Protein AF-T0XUW7-F1 (afdb_monomer_lite)

pLDDT: mean 82.88, std 18.2, range [29.08, 96.25]

Secondary structure (DSSP, 8-state):
-HHHHHTTSS------HHHHHHHHHHTTPPP-HHHHHHTSSS-S-----S--EEEEEE-----S--EEE-TTS-EEEE--S--EETTEETT-EEEEEE-SSTT-EEEEEEEE--TTSEEEEEETTEEEEEEEGGGEEEEE---SEEEEEEPTTS-----PPPTT---------

Radius of gyration: 23.01 Å; chains: 1; bounding box: 57×34×65 Å

Sequence (173 aa):
MFRSLTQTGLPVEQASGGRTKWNRTRFGLPKSHCLDAACVGKVDRIEGGNRPVLSIKATGRGSYQRTRLDSFGFPRGILTRKKAHFGFATGDLVRAVVTTGKKIGTYVGRVAVRASGSFNLQAGSGLVQGISHKVCRLLQRADGYGYSLATSNRKESAFLPGIDAGVSIARRG

Foldseek 3Di:
DQVVVVVVVDDDDDFDLVQLVVQCVVQVADDDPVSSVVSGDDDDDDPDNFDWDKDKAQQDDDDPDQFDADPVRHTDDGHDPDQDEPNAGFQFWKWFQDCDDDPHDIFTATWDDDNVQFIWGQGPVGIDGGGGVVRIDTDGHRPRMDIDTDGSPDDPDDPPDDPDPDPPDPDDD

Structure (mmCIF, N/CA/C/O backbone):
data_AF-T0XUW7-F1
#
_entry.id   AF-T0XUW7-F1
#
loop_
_atom_site.group_PDB
_atom_site.id
_atom_site.type_symbol
_atom_site.label_atom_id
_atom_site.label_alt_id
_atom_site.label_comp_id
_atom_site.label_asym_id
_atom_site.label_entity_id
_atom_site.label_seq_id
_atom_site.pdbx_PDB_ins_code
_atom_site.Cartn_x
_atom_site.Cartn_y
_atom_site.Cartn_z
_atom_site.occupancy
_atom_site.B_iso_or_equiv
_atom_site.auth_seq_id
_atom_site.auth_comp_id
_atom_site.auth_asym_id
_atom_site.auth_atom_id
_atom_site.pdbx_PDB_model_num
ATOM 1 N N . MET A 1 1 ? 29.626 -9.167 -12.443 1.00 79.00 1 MET A N 1
ATOM 2 C CA . MET A 1 1 ? 28.175 -9.201 -12.733 1.00 79.00 1 MET A CA 1
ATOM 3 C C . MET A 1 1 ? 27.874 -9.830 -14.092 1.00 79.00 1 MET A C 1
ATOM 5 O O . MET A 1 1 ? 27.382 -10.943 -14.084 1.00 79.00 1 MET A O 1
ATOM 9 N N . PHE A 1 2 ? 28.219 -9.217 -15.238 1.00 85.62 2 PHE A N 1
ATOM 10 C CA . PHE A 1 2 ? 27.920 -9.796 -16.568 1.00 85.62 2 PHE A CA 1
ATOM 11 C C . PHE A 1 2 ? 28.463 -11.225 -16.757 1.00 85.62 2 PHE A C 1
ATOM 13 O O . PHE A 1 2 ? 27.695 -12.128 -17.063 1.00 85.62 2 PHE A O 1
ATOM 20 N N . ARG A 1 3 ? 29.750 -11.456 -16.450 1.00 89.19 3 ARG A N 1
ATOM 21 C CA . ARG A 1 3 ? 30.376 -12.795 -16.521 1.00 89.19 3 ARG A CA 1
ATOM 22 C C . ARG A 1 3 ? 29.672 -13.858 -15.662 1.00 89.19 3 ARG A C 1
ATOM 24 O O . ARG A 1 3 ? 29.655 -15.025 -16.024 1.00 89.19 3 ARG A O 1
ATOM 31 N N . SER A 1 4 ? 29.098 -13.458 -14.530 1.00 92.38 4 SER A N 1
ATOM 32 C CA . SER A 1 4 ? 28.365 -14.360 -13.632 1.00 92.38 4 SER A CA 1
ATOM 33 C C . SER A 1 4 ? 26.970 -14.680 -14.172 1.00 92.38 4 SER A C 1
ATOM 35 O O . SER A 1 4 ? 26.484 -15.788 -14.000 1.00 92.38 4 SER A O 1
ATOM 37 N N . LEU A 1 5 ? 26.331 -13.732 -14.866 1.00 91.56 5 LEU A N 1
ATOM 38 C CA . LEU A 1 5 ? 25.035 -13.956 -15.511 1.00 91.56 5 LEU A CA 1
ATOM 39 C C . LEU A 1 5 ? 25.168 -14.871 -16.731 1.00 91.56 5 LEU A C 1
ATOM 41 O O . LEU A 1 5 ? 24.336 -15.751 -16.918 1.00 91.56 5 LEU A O 1
ATOM 45 N N . THR A 1 6 ? 26.240 -14.740 -17.515 1.00 91.38 6 THR A N 1
ATOM 46 C CA . THR A 1 6 ? 26.484 -15.615 -18.676 1.00 91.38 6 THR A CA 1
ATOM 47 C C . THR A 1 6 ? 26.711 -17.080 -18.291 1.00 91.38 6 THR A C 1
ATOM 49 O O . THR A 1 6 ? 26.432 -17.967 -19.087 1.00 91.38 6 THR A O 1
ATOM 52 N N . GLN A 1 7 ? 27.159 -17.358 -17.060 1.00 94.50 7 GLN A N 1
ATOM 53 C CA . GLN A 1 7 ? 27.317 -18.728 -16.550 1.00 94.50 7 GLN A CA 1
ATOM 54 C C . GLN A 1 7 ? 25.983 -19.453 -16.322 1.00 94.50 7 GLN A C 1
ATOM 56 O O . GLN A 1 7 ? 25.976 -20.670 -16.183 1.00 94.50 7 GLN A O 1
ATOM 61 N N . THR A 1 8 ? 24.852 -18.738 -16.315 1.00 93.12 8 THR A N 1
ATOM 62 C CA . THR A 1 8 ? 23.519 -19.356 -16.198 1.00 93.12 8 THR A CA 1
ATOM 63 C C . THR A 1 8 ? 23.072 -20.081 -17.472 1.00 93.12 8 THR A C 1
ATOM 65 O O . THR A 1 8 ? 22.048 -20.755 -17.453 1.00 93.12 8 THR A O 1
ATOM 68 N N . GLY A 1 9 ? 23.803 -19.930 -18.586 1.00 93.25 9 GLY A N 1
ATOM 69 C CA . GLY A 1 9 ? 23.432 -20.485 -19.892 1.00 93.25 9 GLY A CA 1
ATOM 70 C C . GLY A 1 9 ? 22.281 -19.748 -20.588 1.00 93.25 9 GLY A C 1
ATOM 71 O O . GLY A 1 9 ? 21.920 -20.104 -21.707 1.00 93.25 9 GLY A O 1
ATOM 72 N N . LEU A 1 10 ? 21.714 -18.712 -19.961 1.00 93.69 10 LEU A N 1
ATOM 73 C CA . LEU A 1 10 ? 20.666 -17.881 -20.550 1.00 93.69 10 LEU A CA 1
ATOM 74 C C . LEU A 1 10 ? 21.270 -16.781 -21.442 1.00 93.69 10 LEU A C 1
ATOM 76 O O . LEU A 1 10 ? 22.340 -16.257 -21.121 1.00 93.69 10 LEU A O 1
ATOM 80 N N . PRO A 1 11 ? 20.590 -16.374 -22.532 1.00 90.94 11 PRO A N 1
ATOM 81 C CA . PRO A 1 11 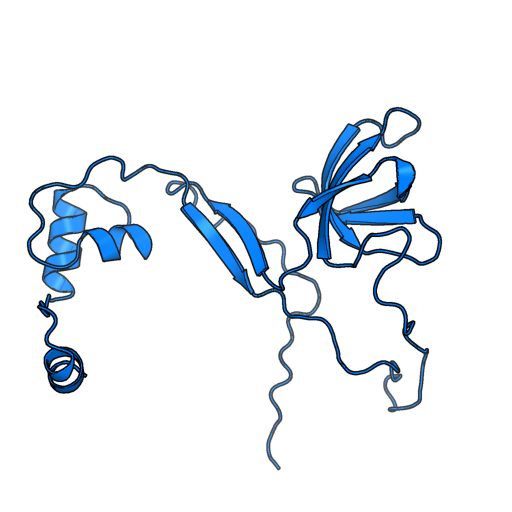? 20.991 -15.210 -23.314 1.00 90.94 11 PRO A CA 1
ATOM 82 C C . PRO A 1 11 ? 21.004 -13.942 -22.449 1.00 90.94 11 PRO A C 1
ATOM 84 O O . PRO A 1 11 ? 20.000 -13.592 -21.830 1.00 90.94 11 PRO A O 1
ATOM 87 N N . VAL A 1 12 ? 22.137 -13.236 -22.418 1.00 91.06 12 VAL A N 1
ATOM 88 C CA . VAL A 1 12 ? 22.300 -11.983 -21.665 1.00 91.06 12 VAL A CA 1
ATOM 89 C C . VAL A 1 12 ? 22.653 -10.854 -22.628 1.00 91.06 12 VAL A C 1
ATOM 91 O O . VAL A 1 12 ? 23.696 -10.892 -23.278 1.00 91.06 12 VAL A O 1
ATOM 94 N N . GLU A 1 13 ? 21.817 -9.818 -22.681 1.00 88.38 13 GLU A N 1
ATOM 95 C CA . GLU A 1 13 ? 22.088 -8.582 -23.423 1.00 88.38 13 GLU A CA 1
ATOM 96 C C . GLU A 1 13 ? 22.609 -7.485 -22.481 1.00 88.38 13 GLU A C 1
ATOM 98 O O . GLU A 1 13 ? 22.184 -7.367 -21.330 1.00 88.38 13 GLU A O 1
ATOM 103 N N . GLN A 1 14 ? 23.532 -6.659 -22.978 1.00 89.75 14 GLN A N 1
ATOM 104 C CA . GLN A 1 14 ? 23.957 -5.427 -22.315 1.00 89.75 14 GLN A CA 1
ATOM 105 C C . GLN A 1 14 ? 23.427 -4.221 -23.084 1.00 89.75 14 GLN A C 1
ATOM 107 O O . GLN A 1 14 ? 23.514 -4.167 -24.309 1.00 89.75 14 GLN A O 1
ATOM 112 N N . ALA A 1 15 ? 22.949 -3.214 -22.360 1.00 89.00 15 ALA A N 1
ATOM 113 C CA . ALA A 1 15 ? 22.491 -1.964 -22.942 1.00 89.00 15 ALA A CA 1
ATOM 114 C C . ALA A 1 15 ? 23.005 -0.774 -22.132 1.00 89.00 15 ALA A C 1
ATOM 116 O O . ALA A 1 15 ? 23.140 -0.842 -20.910 1.00 89.00 15 ALA A O 1
ATOM 117 N N . SER A 1 16 ? 23.285 0.336 -22.815 1.00 92.44 16 SER A N 1
ATOM 118 C CA . SER A 1 16 ? 23.711 1.567 -22.155 1.00 92.44 16 SER A CA 1
ATOM 119 C C . SER A 1 16 ? 22.509 2.372 -21.660 1.00 92.44 16 SER A C 1
ATOM 121 O O . SER A 1 16 ? 21.470 2.436 -22.319 1.00 92.44 16 SER A O 1
ATOM 123 N N . GLY A 1 17 ? 22.677 3.092 -20.547 1.00 91.69 17 GLY A N 1
ATOM 124 C CA . GLY A 1 17 ? 21.654 4.033 -20.074 1.00 91.69 17 GLY A CA 1
ATOM 125 C C . GLY A 1 17 ? 21.342 5.141 -21.093 1.00 91.69 17 GLY A C 1
ATOM 126 O O . GLY A 1 17 ? 20.216 5.637 -21.150 1.00 91.69 17 GLY A O 1
ATOM 127 N N . GLY A 1 18 ? 22.309 5.489 -21.954 1.00 94.00 18 GLY A N 1
ATOM 128 C CA . GLY A 1 18 ? 22.105 6.399 -23.082 1.00 94.00 18 GLY A CA 1
ATOM 129 C C . GLY A 1 18 ? 21.109 5.853 -24.109 1.00 94.00 18 GLY A C 1
ATOM 130 O O . GLY A 1 18 ? 20.212 6.586 -24.527 1.00 94.00 18 GLY A O 1
ATOM 131 N N . ARG A 1 19 ? 21.198 4.558 -24.452 1.00 93.69 19 ARG A N 1
ATOM 132 C CA . ARG A 1 19 ? 20.230 3.888 -25.336 1.00 93.69 19 ARG A CA 1
ATOM 133 C C . ARG A 1 19 ? 18.835 3.870 -24.714 1.00 93.69 19 ARG A C 1
ATOM 135 O O . ARG A 1 19 ? 17.880 4.220 -25.399 1.00 93.69 19 ARG A O 1
ATOM 142 N N . THR A 1 20 ? 18.724 3.568 -23.419 1.00 94.69 20 THR A N 1
ATOM 143 C CA . THR A 1 20 ? 17.445 3.604 -22.689 1.00 94.69 20 THR A CA 1
ATOM 144 C C . THR A 1 20 ? 16.806 4.989 -22.728 1.00 94.69 20 THR A C 1
ATOM 146 O O . THR A 1 20 ? 15.626 5.125 -23.050 1.00 94.69 20 THR A O 1
ATOM 149 N N . LYS A 1 21 ? 17.590 6.042 -22.463 1.00 94.44 21 LYS A N 1
ATOM 150 C CA . LYS A 1 21 ? 17.115 7.429 -22.554 1.00 94.44 21 LYS A CA 1
ATOM 151 C C . LYS A 1 21 ? 16.673 7.779 -23.978 1.00 94.44 21 LYS A C 1
ATOM 153 O O . LYS A 1 21 ? 15.634 8.413 -24.128 1.00 94.44 21 LYS A O 1
ATOM 158 N N . TRP A 1 22 ? 17.433 7.375 -24.997 1.00 94.69 22 TRP A N 1
ATOM 159 C CA . TRP A 1 22 ? 17.093 7.623 -26.401 1.00 94.69 22 TRP A CA 1
ATOM 160 C C . TRP A 1 22 ? 15.787 6.927 -26.810 1.00 94.69 22 TRP A C 1
ATOM 162 O O . TRP A 1 22 ? 14.899 7.600 -27.328 1.00 94.69 22 TRP A O 1
ATOM 172 N N . ASN A 1 23 ? 15.626 5.635 -26.494 1.00 94.62 23 ASN A N 1
ATOM 173 C CA . ASN A 1 23 ? 14.391 4.876 -26.735 1.00 94.62 23 ASN A CA 1
ATOM 174 C C . ASN A 1 23 ? 13.193 5.563 -26.059 1.00 94.62 23 ASN A C 1
ATOM 176 O O . ASN A 1 23 ? 12.192 5.857 -26.708 1.00 94.62 23 ASN A O 1
ATOM 180 N N . ARG A 1 24 ? 13.327 5.914 -24.773 1.00 94.12 24 ARG A N 1
ATOM 181 C CA . ARG A 1 24 ? 12.267 6.586 -24.012 1.00 94.12 24 ARG A CA 1
ATOM 182 C C . ARG A 1 24 ? 11.844 7.916 -24.642 1.00 94.12 24 ARG A C 1
ATOM 184 O O . ARG A 1 24 ? 10.650 8.183 -24.752 1.00 94.12 24 ARG A O 1
ATOM 191 N N . THR A 1 25 ? 12.808 8.743 -25.054 1.00 93.00 25 THR A N 1
ATOM 192 C CA . THR A 1 25 ? 12.530 10.027 -25.716 1.00 93.00 25 THR A CA 1
ATOM 193 C C . THR A 1 25 ? 11.879 9.820 -27.083 1.00 93.00 25 THR A C 1
ATOM 195 O O . THR A 1 25 ? 10.885 10.478 -27.372 1.00 93.00 25 THR A O 1
ATOM 198 N N . ARG A 1 26 ? 12.385 8.882 -27.899 1.00 93.94 26 ARG A N 1
ATOM 199 C CA . ARG A 1 26 ? 11.819 8.552 -29.219 1.00 93.94 26 ARG A CA 1
ATOM 200 C C . ARG A 1 26 ? 10.364 8.087 -29.120 1.00 93.94 26 ARG A C 1
ATOM 202 O O . ARG A 1 26 ? 9.569 8.418 -29.990 1.00 93.94 26 ARG A O 1
ATOM 209 N N . PHE A 1 27 ? 10.016 7.353 -28.064 1.00 91.75 27 PHE A N 1
ATOM 210 C CA . PHE A 1 27 ? 8.655 6.868 -27.818 1.00 91.75 27 PHE A CA 1
ATOM 211 C C . PHE A 1 27 ? 7.771 7.842 -27.019 1.00 91.75 27 PHE A C 1
ATOM 213 O O . PHE A 1 27 ? 6.635 7.501 -26.706 1.00 91.75 27 PHE A O 1
ATOM 220 N N . GLY A 1 28 ? 8.261 9.038 -26.669 1.00 89.81 28 GLY A N 1
ATOM 221 C CA . GLY A 1 28 ? 7.475 10.044 -25.942 1.00 89.81 28 GLY A CA 1
ATOM 222 C C . GLY A 1 28 ? 7.070 9.628 -24.522 1.00 89.81 28 GLY A C 1
ATOM 223 O O . GLY A 1 28 ? 6.057 10.093 -24.004 1.00 89.81 28 GLY A O 1
ATOM 224 N N . LEU A 1 29 ? 7.835 8.738 -23.883 1.00 89.31 29 LEU A N 1
ATOM 225 C CA . LEU A 1 29 ? 7.482 8.162 -22.584 1.00 89.31 29 LEU A CA 1
ATOM 226 C C . LEU A 1 29 ? 8.047 8.987 -21.404 1.00 89.31 29 LEU A C 1
ATOM 228 O O . LEU A 1 29 ? 9.214 9.411 -21.424 1.00 89.31 29 LEU A O 1
ATOM 232 N N . PRO A 1 30 ? 7.268 9.188 -20.321 1.00 88.75 30 PRO A N 1
ATOM 233 C CA . PRO A 1 30 ? 7.769 9.830 -19.110 1.00 88.75 30 PRO A CA 1
ATOM 234 C C . PRO A 1 30 ? 8.788 8.937 -18.391 1.00 88.75 30 PRO A C 1
ATOM 236 O O . PRO A 1 30 ? 8.750 7.708 -18.480 1.00 88.75 30 PRO A O 1
ATOM 239 N N . LYS A 1 31 ? 9.715 9.554 -17.649 1.00 87.94 31 LYS A N 1
ATOM 240 C CA . LYS A 1 31 ? 10.708 8.813 -16.861 1.00 87.94 31 LYS A CA 1
ATOM 241 C C . LYS A 1 31 ? 10.028 8.112 -15.683 1.00 87.94 31 LYS A C 1
ATOM 243 O O . LYS A 1 31 ? 9.437 8.768 -14.831 1.00 87.94 31 LYS A O 1
ATOM 248 N N . SER A 1 32 ? 10.156 6.792 -15.617 1.00 87.19 32 SER A N 1
ATOM 249 C CA . SER A 1 32 ? 9.740 5.968 -14.477 1.00 87.19 32 SER A CA 1
ATOM 250 C C . SER A 1 32 ? 10.489 4.638 -14.515 1.00 87.19 32 SER A C 1
ATOM 252 O O . SER A 1 32 ? 10.855 4.186 -15.595 1.00 87.19 32 SER A O 1
ATOM 254 N N . HIS A 1 33 ? 10.677 3.972 -13.371 1.00 86.56 33 HIS A N 1
ATOM 255 C CA . HIS A 1 33 ? 11.405 2.695 -13.326 1.00 86.56 33 HIS A CA 1
ATOM 256 C C . HIS A 1 33 ? 10.815 1.623 -14.258 1.00 86.56 33 HIS A C 1
ATOM 258 O O . HIS A 1 33 ? 11.564 0.925 -14.934 1.00 86.56 33 HIS A O 1
ATOM 264 N N . CYS A 1 34 ? 9.484 1.517 -14.334 1.00 88.94 34 CYS A N 1
ATOM 265 C CA . CYS A 1 34 ? 8.816 0.531 -15.186 1.00 88.94 34 CYS A CA 1
ATOM 266 C C . CYS A 1 34 ? 9.014 0.828 -16.681 1.00 88.94 34 CYS A C 1
ATOM 268 O O . CYS A 1 34 ? 9.324 -0.077 -17.453 1.00 88.94 34 CYS A O 1
ATOM 270 N N . LEU A 1 35 ? 8.848 2.089 -17.099 1.00 90.31 35 LEU A N 1
ATOM 271 C CA . LEU A 1 35 ? 8.999 2.469 -18.507 1.00 90.31 35 LEU A CA 1
ATOM 272 C C . LEU A 1 35 ? 10.469 2.494 -18.937 1.00 90.31 35 LEU A C 1
ATOM 274 O O . LEU A 1 35 ? 10.773 2.130 -20.070 1.00 90.31 35 LEU A O 1
ATOM 278 N N . ASP A 1 36 ? 11.382 2.862 -18.035 1.00 90.50 36 ASP A N 1
ATOM 279 C 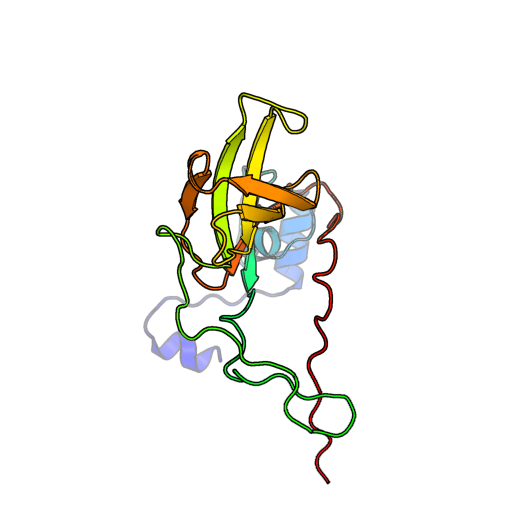CA . ASP A 1 36 ? 12.823 2.794 -18.280 1.00 90.50 36 ASP A CA 1
ATOM 280 C C . ASP A 1 36 ? 13.253 1.336 -18.517 1.00 90.50 36 ASP A C 1
ATOM 282 O O . ASP A 1 36 ? 13.997 1.081 -19.460 1.00 90.50 36 ASP A O 1
ATOM 286 N N . ALA A 1 37 ? 12.735 0.375 -17.737 1.00 90.88 37 ALA A N 1
ATOM 287 C CA . ALA A 1 37 ? 13.005 -1.053 -17.931 1.00 90.88 37 ALA A CA 1
ATOM 288 C C . ALA A 1 37 ? 12.522 -1.568 -19.299 1.00 90.88 37 ALA A C 1
ATOM 290 O O . ALA A 1 37 ? 13.248 -2.299 -19.967 1.00 90.88 37 ALA A O 1
ATOM 291 N N . ALA A 1 38 ? 11.344 -1.132 -19.756 1.00 91.62 38 ALA A N 1
ATOM 292 C CA . ALA A 1 38 ? 10.829 -1.474 -21.085 1.00 91.62 38 ALA A CA 1
ATOM 293 C C . ALA A 1 38 ? 11.645 -0.851 -22.237 1.00 91.62 38 ALA A C 1
ATOM 295 O O . ALA A 1 38 ? 11.575 -1.321 -23.367 1.00 91.62 38 ALA A O 1
ATOM 296 N N . CYS A 1 39 ? 12.422 0.203 -21.964 1.00 93.56 39 CYS A N 1
ATOM 297 C CA . CYS A 1 39 ? 13.263 0.890 -22.945 1.00 93.56 39 CYS A CA 1
ATOM 298 C C . CYS A 1 39 ? 14.703 0.343 -23.012 1.00 93.56 39 CYS A C 1
ATOM 300 O O . CYS A 1 39 ? 15.534 0.925 -23.714 1.00 93.56 39 CYS A O 1
ATOM 302 N N . VAL A 1 40 ? 15.047 -0.711 -22.265 1.00 94.12 40 VAL A N 1
ATOM 303 C CA . VAL A 1 40 ? 16.399 -1.298 -22.245 1.00 94.12 40 VAL A CA 1
ATOM 304 C C . VAL A 1 40 ? 16.645 -2.124 -23.513 1.00 94.12 40 VAL A C 1
ATOM 306 O O . VAL A 1 40 ? 15.812 -2.936 -23.892 1.00 94.12 40 VAL A O 1
ATOM 309 N N . GLY A 1 41 ? 17.809 -1.941 -24.147 1.00 92.38 41 GLY A N 1
ATOM 310 C CA . GLY A 1 41 ? 18.240 -2.745 -25.300 1.00 92.38 41 GLY A CA 1
ATOM 311 C C . GLY A 1 41 ? 17.752 -2.235 -26.657 1.00 92.38 41 GLY A C 1
ATOM 312 O O . GLY A 1 41 ? 17.472 -1.040 -26.840 1.00 92.38 41 GLY A O 1
ATOM 313 N N . LYS A 1 42 ? 17.714 -3.142 -27.638 1.00 92.44 42 LYS A N 1
ATOM 314 C CA . LYS A 1 42 ? 17.130 -2.885 -28.963 1.00 92.44 42 LYS A CA 1
ATOM 315 C C . LYS A 1 42 ? 15.609 -3.013 -28.883 1.00 92.44 42 LYS A C 1
ATOM 317 O O . LYS A 1 42 ? 15.083 -4.110 -28.756 1.00 92.44 42 LYS A O 1
ATOM 322 N N . VAL A 1 43 ? 14.918 -1.877 -28.947 1.00 92.50 43 VAL A N 1
ATOM 323 C CA . VAL A 1 43 ? 13.457 -1.803 -28.839 1.00 92.50 43 VAL A CA 1
ATOM 324 C C . VAL A 1 43 ? 12.915 -1.025 -30.029 1.00 92.50 43 VAL A C 1
ATOM 326 O O . VAL A 1 43 ? 13.293 0.131 -30.232 1.00 92.50 43 VAL A O 1
ATOM 329 N N . ASP A 1 44 ? 12.025 -1.648 -30.798 1.00 93.00 44 ASP A N 1
ATOM 330 C CA . ASP A 1 44 ? 11.450 -1.039 -32.003 1.00 93.00 44 ASP A CA 1
ATOM 331 C C . ASP A 1 44 ? 10.218 -0.187 -31.696 1.00 93.00 44 ASP A C 1
ATOM 333 O O . ASP A 1 44 ? 10.047 0.894 -32.266 1.00 93.00 44 A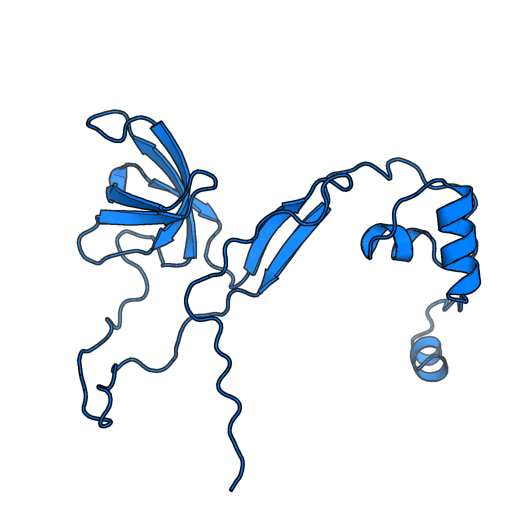SP A O 1
ATOM 337 N N . ARG A 1 45 ? 9.368 -0.653 -30.772 1.00 91.06 45 ARG A N 1
ATOM 338 C CA . ARG A 1 45 ? 8.108 -0.001 -30.402 1.00 91.06 45 ARG A CA 1
ATOM 339 C C . ARG A 1 45 ? 7.684 -0.379 -28.984 1.00 91.06 45 ARG A C 1
ATOM 341 O O . ARG A 1 45 ? 7.855 -1.520 -28.568 1.00 91.06 45 ARG A O 1
ATOM 348 N N . ILE A 1 46 ? 7.078 0.570 -28.270 1.00 89.25 46 ILE A N 1
ATOM 349 C CA . ILE A 1 46 ? 6.406 0.342 -26.983 1.00 89.25 46 ILE A CA 1
ATOM 350 C C . ILE A 1 46 ? 4.975 0.865 -27.091 1.00 89.25 46 ILE A C 1
ATOM 352 O O . ILE A 1 46 ? 4.755 2.001 -27.506 1.00 89.25 46 ILE A O 1
ATOM 356 N N . GLU A 1 47 ? 4.004 0.048 -26.693 1.00 87.31 47 GLU A N 1
ATOM 357 C CA . GLU A 1 47 ? 2.586 0.409 -26.659 1.00 87.31 47 GLU A CA 1
ATOM 358 C C . GLU A 1 47 ? 2.034 0.358 -25.234 1.00 87.31 47 GLU A C 1
ATOM 360 O O . GLU A 1 47 ? 2.548 -0.351 -24.371 1.00 87.31 47 GLU A O 1
ATOM 365 N N . GLY A 1 48 ? 0.962 1.110 -24.970 1.00 81.44 48 GLY A N 1
ATOM 366 C CA . GLY A 1 48 ? 0.281 1.054 -23.674 1.00 81.44 48 GLY A CA 1
ATOM 367 C C . GLY A 1 48 ? 1.087 1.633 -22.506 1.00 81.44 48 GLY A C 1
ATOM 368 O O . GLY A 1 48 ? 0.871 1.228 -21.368 1.00 81.44 48 GLY A O 1
ATOM 369 N N . GLY A 1 49 ? 1.985 2.591 -22.759 1.00 78.44 49 GLY A N 1
ATOM 370 C CA . GLY A 1 49 ? 2.806 3.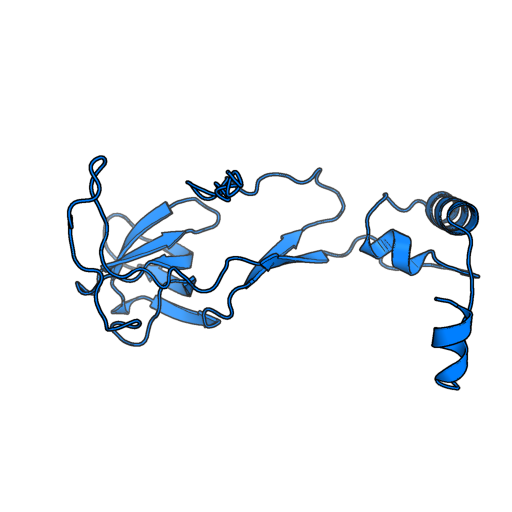225 -21.717 1.00 78.44 49 GLY A CA 1
ATOM 371 C C . GLY A 1 49 ? 2.020 4.034 -20.674 1.00 78.44 49 GLY A C 1
ATOM 372 O O . GLY A 1 49 ? 2.548 4.333 -19.607 1.00 78.44 49 GLY A O 1
ATOM 373 N N . ASN A 1 50 ? 0.753 4.360 -20.947 1.00 80.62 50 ASN A N 1
ATOM 374 C CA . ASN A 1 50 ? -0.146 5.040 -20.014 1.00 80.62 50 ASN A CA 1
ATOM 375 C C . ASN A 1 50 ? -1.073 4.034 -19.314 1.00 80.62 50 ASN A C 1
ATOM 377 O O . ASN A 1 50 ? -2.277 3.993 -19.567 1.00 80.62 50 ASN A O 1
ATOM 381 N N . ARG A 1 51 ? -0.494 3.176 -18.471 1.00 83.06 51 ARG A N 1
ATOM 382 C CA . ARG A 1 51 ? -1.233 2.202 -17.657 1.00 83.06 51 ARG A CA 1
ATOM 383 C C . ARG A 1 51 ? -1.018 2.478 -16.171 1.00 83.06 51 ARG A C 1
ATOM 385 O O . ARG A 1 51 ? 0.059 2.939 -15.789 1.00 83.06 51 ARG A O 1
ATOM 392 N N . PRO A 1 52 ? -2.019 2.200 -15.318 1.00 84.75 52 PRO A N 1
ATOM 393 C CA . PRO A 1 52 ? -1.828 2.283 -13.881 1.00 84.75 52 PRO A CA 1
ATOM 394 C C . PRO A 1 52 ? -0.754 1.278 -13.453 1.00 84.75 52 PRO A C 1
ATOM 396 O O . PRO A 1 52 ? -0.806 0.102 -13.812 1.00 84.75 52 PRO A O 1
ATOM 399 N N . VAL A 1 53 ? 0.221 1.752 -12.686 1.00 87.25 53 VAL A N 1
ATOM 400 C CA . VAL A 1 53 ? 1.313 0.939 -12.151 1.00 87.25 53 VAL A CA 1
ATOM 401 C C . VAL A 1 53 ? 0.971 0.544 -10.722 1.00 87.25 53 VAL A C 1
ATOM 403 O O . VAL A 1 53 ? 0.583 1.388 -9.911 1.00 87.25 53 VAL A O 1
ATOM 406 N N . LEU A 1 54 ? 1.133 -0.738 -10.399 1.00 89.75 54 LEU A N 1
ATOM 407 C CA . LEU A 1 54 ? 1.010 -1.220 -9.029 1.00 89.75 54 LEU A CA 1
ATOM 408 C C . LEU A 1 54 ? 2.250 -0.807 -8.227 1.00 89.75 54 LEU A C 1
ATOM 410 O O . LEU A 1 54 ? 3.343 -1.328 -8.435 1.00 89.75 54 LEU A O 1
ATOM 414 N N . SER A 1 55 ? 2.070 0.129 -7.302 1.00 87.50 55 SER A N 1
ATOM 415 C CA . SER A 1 55 ? 3.071 0.495 -6.308 1.00 87.50 55 SER A CA 1
ATOM 416 C C . SER A 1 55 ? 2.963 -0.448 -5.115 1.00 87.50 55 SER A C 1
ATOM 418 O O . SER A 1 55 ? 1.893 -0.597 -4.517 1.00 87.50 55 SER A O 1
ATOM 420 N N . ILE A 1 56 ? 4.083 -1.090 -4.784 1.00 90.25 56 ILE A N 1
ATOM 421 C CA . ILE A 1 56 ? 4.204 -2.000 -3.648 1.00 90.25 56 ILE A CA 1
ATOM 422 C C . ILE A 1 56 ? 5.193 -1.389 -2.660 1.00 90.25 56 ILE A C 1
ATOM 424 O O . ILE A 1 56 ? 6.340 -1.111 -3.006 1.00 90.25 56 ILE A O 1
ATOM 428 N N . LYS A 1 57 ? 4.759 -1.191 -1.416 1.00 87.31 57 LYS A N 1
ATOM 429 C CA . LYS A 1 57 ? 5.584 -0.627 -0.342 1.00 87.31 57 LYS A CA 1
ATOM 430 C C . LYS A 1 57 ? 5.693 -1.613 0.806 1.00 87.31 57 LYS A C 1
ATOM 432 O O . LYS A 1 57 ? 4.674 -2.052 1.319 1.00 87.31 57 LYS A O 1
ATOM 437 N N . ALA A 1 58 ? 6.898 -1.921 1.274 1.00 90.31 58 ALA A N 1
ATOM 438 C CA . ALA A 1 58 ? 7.053 -2.693 2.505 1.00 90.31 58 ALA A CA 1
ATOM 439 C C . ALA A 1 58 ? 6.525 -1.887 3.710 1.00 90.31 58 ALA A C 1
ATOM 441 O O . ALA A 1 58 ? 6.922 -0.740 3.918 1.00 90.31 58 ALA A O 1
ATOM 442 N N . THR A 1 59 ? 5.628 -2.476 4.502 1.00 83.88 59 THR A N 1
ATOM 443 C CA . THR A 1 59 ? 5.011 -1.847 5.689 1.00 83.88 59 THR A CA 1
ATOM 444 C C . THR A 1 59 ? 5.463 -2.473 7.010 1.00 83.88 59 THR A C 1
ATOM 446 O O . THR A 1 59 ? 5.020 -2.052 8.075 1.00 83.88 59 THR A O 1
ATOM 449 N N . GLY A 1 60 ? 6.343 -3.477 6.959 1.00 82.12 60 GLY A N 1
ATOM 450 C CA . GLY A 1 60 ? 6.834 -4.198 8.134 1.00 82.12 60 GLY A CA 1
ATOM 451 C C . GLY A 1 60 ? 5.847 -5.242 8.675 1.00 82.12 60 GLY A C 1
ATOM 452 O O . GLY A 1 60 ? 4.717 -5.365 8.206 1.00 82.12 60 GLY A O 1
ATOM 453 N N . ARG A 1 61 ? 6.295 -6.030 9.666 1.00 76.12 61 ARG A N 1
ATOM 454 C CA . ARG A 1 61 ? 5.546 -7.163 10.265 1.00 76.12 61 ARG A CA 1
ATOM 455 C C . ARG A 1 61 ? 5.152 -6.940 11.739 1.00 76.12 61 ARG A C 1
ATOM 457 O O . ARG A 1 61 ? 4.800 -7.887 12.446 1.00 76.12 61 ARG A O 1
ATOM 464 N N . GLY A 1 62 ? 5.184 -5.682 12.184 1.00 78.06 62 GLY A N 1
ATOM 465 C CA . GLY A 1 62 ? 4.969 -5.277 13.577 1.00 78.06 62 GLY A CA 1
ATOM 466 C C . GLY A 1 62 ? 6.234 -5.370 14.439 1.00 78.06 62 GLY A C 1
ATOM 467 O O . GLY A 1 62 ? 7.260 -5.883 14.001 1.00 78.06 62 GLY A O 1
ATOM 468 N N . SER A 1 63 ? 6.159 -4.853 15.668 1.00 78.44 63 SER A N 1
ATOM 469 C CA . SER A 1 63 ? 7.270 -4.895 16.628 1.00 78.44 63 SER A CA 1
ATOM 470 C C . SER A 1 63 ? 7.315 -6.226 17.385 1.00 78.44 63 SER A C 1
ATOM 472 O O . SER A 1 63 ? 6.274 -6.774 17.761 1.00 78.44 63 SER A O 1
ATOM 474 N N . TYR A 1 64 ? 8.526 -6.731 17.636 1.00 80.88 64 TYR A N 1
ATOM 475 C CA . TYR A 1 64 ? 8.756 -7.863 18.540 1.00 80.88 64 TYR A CA 1
ATOM 476 C C . TYR A 1 64 ? 8.637 -7.461 20.017 1.00 80.88 64 TYR A C 1
ATOM 478 O O . TYR A 1 64 ? 8.285 -8.297 20.853 1.00 80.88 64 TYR A O 1
ATOM 486 N N . GLN A 1 65 ? 8.885 -6.189 20.340 1.00 84.69 65 GLN A N 1
ATOM 487 C CA . GLN A 1 65 ? 8.793 -5.671 21.699 1.00 84.69 65 GLN A CA 1
ATOM 488 C C . GLN A 1 65 ? 7.326 -5.599 22.138 1.00 84.69 65 GLN A C 1
ATOM 490 O O . GLN A 1 65 ? 6.516 -4.881 21.552 1.00 84.69 65 GLN A O 1
ATOM 495 N N . ARG A 1 66 ? 6.982 -6.359 23.183 1.00 82.88 66 ARG A N 1
ATOM 496 C CA . ARG A 1 66 ? 5.612 -6.457 23.718 1.00 82.88 66 ARG A CA 1
ATOM 497 C C . ARG A 1 66 ? 5.343 -5.549 24.909 1.00 82.88 66 ARG A C 1
ATOM 499 O O . ARG A 1 66 ? 4.185 -5.317 25.232 1.00 82.88 66 ARG A O 1
ATOM 506 N N . THR A 1 67 ? 6.386 -5.025 25.532 1.00 87.50 67 THR A N 1
ATOM 507 C CA . THR A 1 67 ? 6.276 -4.116 26.669 1.00 87.50 67 THR A CA 1
ATOM 508 C C . THR A 1 67 ? 6.726 -2.749 26.208 1.00 87.50 67 THR A C 1
ATOM 510 O O . THR A 1 67 ? 7.867 -2.586 25.773 1.00 87.50 67 THR A O 1
ATOM 513 N N . ARG A 1 68 ? 5.821 -1.774 26.256 1.00 86.81 68 ARG A N 1
ATOM 514 C CA . ARG A 1 68 ? 6.216 -0.383 26.032 1.00 86.81 68 ARG A CA 1
ATOM 515 C C . ARG A 1 68 ? 7.003 0.084 27.242 1.00 86.81 68 ARG A C 1
ATOM 517 O O . ARG A 1 68 ? 6.692 -0.336 28.351 1.00 86.81 68 ARG A O 1
ATOM 524 N N . LEU A 1 69 ? 8.004 0.920 27.023 1.00 90.69 69 LEU A N 1
ATOM 525 C CA . LEU A 1 69 ? 8.746 1.570 28.096 1.00 90.69 69 LEU A CA 1
ATOM 526 C C . LEU A 1 69 ? 8.313 3.037 28.170 1.00 90.69 69 LEU A C 1
ATOM 528 O O . LEU A 1 69 ? 7.842 3.592 27.172 1.00 90.69 69 LEU A O 1
ATOM 532 N N . ASP A 1 70 ? 8.417 3.648 29.341 1.00 89.62 70 ASP A N 1
ATOM 533 C CA . ASP A 1 70 ? 8.375 5.099 29.466 1.00 89.62 70 ASP A CA 1
ATOM 534 C C . ASP A 1 70 ? 9.700 5.731 28.996 1.00 89.62 70 ASP A C 1
ATOM 536 O O . ASP A 1 70 ? 10.614 5.045 28.532 1.00 89.62 70 ASP A O 1
ATOM 540 N N . SER A 1 71 ? 9.804 7.056 29.098 1.00 90.94 71 SER A N 1
ATOM 541 C CA . SER A 1 71 ? 11.017 7.798 28.737 1.00 90.94 71 SER A CA 1
ATOM 542 C C . SER A 1 71 ? 12.245 7.443 29.585 1.00 90.94 71 SER A C 1
ATOM 544 O O . SER A 1 71 ? 13.355 7.779 29.188 1.00 90.94 71 SER A O 1
ATOM 546 N N . PHE A 1 72 ? 12.059 6.779 30.728 1.00 93.44 72 PHE A N 1
ATOM 547 C CA . PHE A 1 72 ? 13.109 6.380 31.667 1.00 93.44 72 PHE A CA 1
ATOM 548 C C . PHE A 1 72 ? 13.456 4.885 31.567 1.00 93.44 72 PHE A C 1
ATOM 550 O O . PHE A 1 72 ? 14.336 4.408 32.278 1.00 93.44 72 PHE A O 1
ATOM 557 N N . GLY A 1 73 ? 12.801 4.140 30.670 1.00 89.25 73 GLY A N 1
ATOM 558 C CA . GLY A 1 73 ? 13.045 2.714 30.465 1.00 89.25 73 GLY A CA 1
ATOM 559 C C . GLY A 1 73 ? 12.205 1.788 31.349 1.00 89.25 73 GLY A C 1
ATOM 560 O O . GLY A 1 73 ? 12.396 0.574 31.288 1.00 89.25 73 GLY A O 1
ATOM 561 N N . PHE A 1 74 ? 11.251 2.307 32.128 1.00 91.56 74 PHE A N 1
ATOM 562 C CA . PHE A 1 74 ? 10.369 1.480 32.952 1.00 91.56 74 PHE A CA 1
ATOM 563 C C . PHE A 1 74 ? 9.167 0.951 32.152 1.00 91.56 74 PHE A C 1
ATOM 565 O O . PHE A 1 74 ? 8.605 1.671 31.324 1.00 91.56 74 PHE A O 1
ATOM 572 N N . PRO A 1 75 ? 8.716 -0.297 32.384 1.00 89.06 75 PRO A N 1
ATOM 573 C CA . PRO A 1 75 ? 7.536 -0.864 31.731 1.00 89.06 75 PRO A CA 1
ATOM 574 C C . PRO A 1 75 ? 6.261 -0.014 31.885 1.00 89.06 75 PRO A C 1
ATOM 576 O O . PRO A 1 75 ? 5.727 0.145 32.978 1.00 89.06 75 PRO A O 1
ATOM 579 N N . ARG A 1 76 ? 5.704 0.456 30.763 1.00 86.31 76 ARG A N 1
ATOM 580 C CA . ARG A 1 76 ? 4.474 1.261 30.671 1.00 86.31 76 ARG A CA 1
ATOM 581 C C . ARG A 1 76 ? 3.436 0.634 29.734 1.00 86.31 76 ARG A C 1
ATOM 583 O O . ARG A 1 76 ? 2.992 1.228 28.749 1.00 86.31 76 ARG A O 1
ATOM 590 N N . GLY A 1 77 ? 3.025 -0.586 30.069 1.00 82.75 77 GLY A N 1
ATOM 591 C CA . GLY A 1 77 ? 1.915 -1.288 29.424 1.00 82.75 77 GLY A CA 1
ATOM 592 C C . GLY A 1 77 ? 2.337 -2.492 28.585 1.00 82.75 77 GLY A C 1
ATOM 593 O O . GLY A 1 77 ? 3.406 -2.525 27.969 1.00 82.75 77 GLY A O 1
ATOM 594 N N . ILE A 1 78 ? 1.452 -3.488 28.562 1.00 80.12 78 ILE A N 1
ATOM 595 C CA . ILE A 1 78 ? 1.670 -4.782 27.916 1.00 80.12 78 ILE A CA 1
ATOM 596 C C . ILE A 1 78 ? 0.793 -4.866 26.667 1.00 80.12 78 ILE A C 1
ATOM 598 O O . ILE A 1 78 ? -0.431 -4.735 26.728 1.00 80.12 78 ILE A O 1
ATOM 602 N N . LEU A 1 79 ? 1.421 -5.092 25.517 1.00 81.31 79 LEU A N 1
ATOM 603 C CA . LEU A 1 79 ? 0.728 -5.379 24.269 1.00 81.31 79 LEU A CA 1
ATOM 604 C C . LEU A 1 79 ? 0.158 -6.796 24.308 1.00 81.31 79 LEU A C 1
ATOM 606 O O . LEU A 1 79 ? 0.792 -7.743 24.775 1.00 81.31 79 LEU A O 1
ATOM 610 N N . THR A 1 80 ? -1.054 -6.944 23.781 1.00 80.12 80 THR A N 1
ATOM 611 C CA . THR A 1 80 ? -1.766 -8.219 23.819 1.00 80.12 80 THR A CA 1
ATOM 612 C C . THR A 1 80 ? -1.027 -9.300 23.019 1.00 80.12 80 THR A C 1
ATOM 614 O O . THR A 1 80 ? -0.458 -9.043 21.956 1.00 80.12 80 THR A O 1
ATOM 617 N N . ARG A 1 81 ? -1.042 -10.542 23.520 1.00 83.56 81 ARG A N 1
ATOM 618 C CA . ARG A 1 81 ? -0.377 -11.683 22.861 1.00 83.56 81 ARG A CA 1
ATOM 619 C C . ARG A 1 81 ? -1.123 -12.144 21.606 1.00 83.56 81 ARG A C 1
ATOM 621 O O . ARG A 1 81 ? -0.515 -12.677 20.678 1.00 83.56 81 ARG A O 1
ATOM 628 N N . LYS A 1 82 ? -2.441 -11.939 21.584 1.00 87.31 82 LYS A N 1
ATOM 629 C CA . LYS A 1 82 ? -3.334 -12.320 20.491 1.00 87.31 82 LYS A CA 1
ATOM 630 C C . LYS A 1 82 ? -3.210 -11.326 19.330 1.00 87.31 82 LYS A C 1
ATOM 632 O O . LYS A 1 82 ? -3.578 -10.168 19.456 1.00 87.31 82 LYS A O 1
ATOM 637 N N . LYS A 1 83 ? -2.704 -11.782 18.181 1.00 83.88 83 LYS A N 1
ATOM 638 C CA . LYS A 1 83 ? -2.496 -10.919 16.999 1.00 83.88 83 LYS A CA 1
ATOM 639 C C . LYS A 1 83 ? -3.768 -10.620 16.198 1.00 83.88 83 LYS A C 1
ATOM 641 O O . LYS A 1 83 ? -3.776 -9.671 15.419 1.00 83.88 83 LYS A O 1
ATOM 646 N N . ALA A 1 84 ? -4.815 -11.424 16.374 1.00 90.56 84 ALA A N 1
ATOM 647 C CA . ALA A 1 84 ? -6.063 -11.299 15.634 1.00 90.56 84 ALA A CA 1
ATOM 648 C C . ALA A 1 84 ? -7.274 -11.285 16.573 1.00 90.56 84 ALA A C 1
ATOM 650 O O . ALA A 1 84 ? -7.354 -12.079 17.511 1.00 90.56 84 ALA A O 1
ATOM 651 N N . HIS A 1 85 ? -8.249 -10.428 16.290 1.00 91.56 85 HIS A N 1
ATOM 652 C CA . HIS A 1 85 ? -9.530 -10.387 16.992 1.00 91.56 85 HIS A CA 1
ATOM 653 C C . HIS A 1 85 ? -10.665 -10.474 15.979 1.00 91.56 85 HIS A C 1
ATOM 655 O O . HIS A 1 85 ? -10.598 -9.859 14.918 1.00 91.56 85 HIS A O 1
ATOM 661 N N . PHE A 1 86 ? -11.703 -11.249 16.304 1.00 93.62 86 PHE A N 1
ATOM 662 C CA . PHE A 1 86 ? -12.878 -11.439 15.441 1.00 93.62 86 PHE A CA 1
ATOM 663 C C . PHE A 1 86 ? -12.531 -11.876 14.005 1.00 93.62 86 PHE A C 1
ATOM 665 O O . PHE A 1 86 ? -13.217 -11.513 13.060 1.00 93.62 86 PHE A O 1
ATOM 672 N N . GLY A 1 87 ? -11.434 -12.622 13.831 1.00 93.25 87 GLY A N 1
ATOM 673 C CA . GLY A 1 87 ? -10.964 -13.076 12.519 1.00 93.25 87 GLY A CA 1
ATOM 674 C C . GLY A 1 87 ? -10.156 -12.051 11.714 1.00 93.25 87 GLY A C 1
ATOM 675 O O . GLY A 1 87 ? -9.746 -12.379 10.602 1.00 93.25 87 GLY A O 1
ATOM 676 N N . PHE A 1 88 ? -9.871 -10.866 12.263 1.00 94.19 88 PHE A N 1
ATOM 677 C CA . PHE A 1 88 ? -9.082 -9.800 11.630 1.00 94.19 88 PHE A CA 1
ATOM 678 C C . PHE A 1 88 ? -7.772 -9.546 12.375 1.00 94.19 88 PHE A C 1
ATOM 680 O O . PHE A 1 88 ? -7.726 -9.628 13.603 1.00 94.19 88 PHE A O 1
ATOM 687 N N . ALA A 1 89 ? -6.723 -9.175 11.645 1.00 92.00 89 ALA A N 1
ATOM 688 C CA . ALA A 1 89 ? -5.451 -8.713 12.188 1.00 92.00 89 ALA A CA 1
ATOM 689 C C . ALA A 1 89 ? -5.166 -7.262 11.770 1.00 92.00 89 ALA A C 1
ATOM 691 O O . ALA A 1 89 ? -5.626 -6.791 10.728 1.00 92.00 89 ALA A O 1
ATOM 692 N N . THR A 1 90 ? -4.397 -6.536 12.585 1.00 89.88 90 THR A N 1
ATOM 693 C CA . THR A 1 90 ? -3.953 -5.185 12.216 1.00 89.88 90 THR A CA 1
ATOM 694 C C . THR A 1 90 ? -3.123 -5.240 10.935 1.00 89.88 90 THR A C 1
ATOM 696 O O . THR A 1 90 ? -2.174 -6.015 10.839 1.00 89.88 90 THR A O 1
ATOM 699 N N . GLY A 1 91 ? -3.482 -4.397 9.969 1.00 89.75 91 GLY A N 1
ATOM 700 C CA . GLY A 1 91 ? -2.885 -4.352 8.639 1.00 89.75 91 GLY A CA 1
ATOM 701 C C . GLY A 1 91 ? -3.708 -5.054 7.559 1.00 89.75 91 GLY A C 1
ATOM 702 O O . GLY A 1 91 ? -3.414 -4.825 6.385 1.00 89.75 91 GLY A O 1
ATOM 703 N N . ASP A 1 92 ? -4.730 -5.841 7.919 1.00 92.50 92 ASP A N 1
ATOM 704 C CA . ASP A 1 92 ? -5.649 -6.450 6.950 1.00 92.50 92 ASP A CA 1
ATOM 705 C C . ASP A 1 92 ? -6.346 -5.354 6.123 1.00 92.50 92 ASP A C 1
ATOM 707 O O . ASP A 1 92 ? -6.744 -4.310 6.650 1.00 92.50 92 ASP A O 1
ATOM 711 N N . LEU A 1 93 ? -6.500 -5.582 4.820 1.00 92.62 93 LEU A N 1
ATOM 712 C CA . LEU A 1 93 ? -7.307 -4.734 3.949 1.00 92.62 93 LEU A CA 1
ATOM 713 C C . LEU A 1 93 ? -8.756 -5.200 4.039 1.00 92.62 93 LEU A C 1
ATOM 715 O O . LEU A 1 93 ? -9.059 -6.365 3.767 1.00 92.62 93 LEU A O 1
ATOM 719 N N . VAL A 1 94 ? -9.655 -4.290 4.398 1.00 94.94 94 VAL A N 1
ATOM 720 C CA . VAL A 1 94 ? -11.074 -4.596 4.573 1.00 94.94 94 VAL A CA 1
ATOM 721 C C . VAL A 1 94 ? -11.945 -3.631 3.781 1.00 94.94 94 VAL A C 1
ATOM 723 O O . VAL A 1 94 ? -11.581 -2.475 3.553 1.00 94.94 94 VAL A O 1
ATOM 726 N N . ARG A 1 95 ? -13.126 -4.111 3.396 1.00 95.69 95 ARG A N 1
ATOM 727 C CA . ARG A 1 95 ? -14.250 -3.289 2.954 1.00 95.69 95 ARG A CA 1
ATOM 728 C C . ARG A 1 95 ? -15.273 -3.238 4.079 1.00 95.69 95 ARG A C 1
ATOM 730 O O . ARG A 1 95 ? -15.798 -4.279 4.459 1.00 95.69 95 ARG A O 1
ATOM 737 N N . ALA A 1 96 ? -15.561 -2.052 4.593 1.00 95.06 96 ALA A N 1
ATOM 738 C CA . ALA A 1 96 ? -16.623 -1.828 5.561 1.00 95.06 96 ALA A CA 1
ATOM 739 C C . ALA A 1 96 ? -17.813 -1.145 4.885 1.00 95.06 96 ALA A C 1
ATOM 741 O O . ALA A 1 96 ? -17.631 -0.127 4.219 1.00 95.06 96 ALA A O 1
ATOM 742 N N . VAL A 1 97 ? -19.015 -1.693 5.062 1.00 95.81 97 VAL A N 1
ATOM 743 C CA . VAL A 1 97 ? -20.265 -1.096 4.563 1.00 95.81 97 VAL A CA 1
ATOM 744 C C . VAL A 1 97 ? -21.130 -0.735 5.763 1.00 95.81 97 VAL A C 1
ATOM 746 O O . VAL A 1 97 ? -21.714 -1.605 6.401 1.00 95.81 97 VAL A O 1
ATOM 749 N N . VAL A 1 98 ? -21.178 0.551 6.100 1.00 93.69 98 VAL A N 1
ATOM 750 C CA . VAL A 1 98 ? -21.942 1.063 7.240 1.00 93.69 98 VAL A CA 1
ATOM 751 C C . VAL A 1 98 ? -23.285 1.580 6.735 1.00 93.69 98 VAL A C 1
ATOM 753 O O . VAL A 1 98 ? -23.328 2.538 5.967 1.00 93.69 98 VAL A O 1
ATOM 756 N N . THR A 1 99 ? -24.375 0.954 7.173 1.00 92.31 99 THR A N 1
ATOM 757 C CA . THR A 1 99 ? -25.746 1.276 6.741 1.00 92.31 99 THR A CA 1
ATOM 758 C C . THR A 1 99 ? -26.502 2.179 7.715 1.00 92.31 99 THR A C 1
ATOM 760 O O . THR A 1 99 ? -27.530 2.737 7.352 1.00 92.31 99 THR A O 1
ATOM 763 N N . THR A 1 100 ? -26.000 2.360 8.940 1.00 89.44 100 THR A N 1
ATOM 764 C CA . THR A 1 100 ? -26.689 3.102 10.009 1.00 89.44 100 THR A CA 1
ATOM 765 C C . THR A 1 100 ? -25.751 4.035 10.778 1.00 89.44 100 THR A C 1
ATOM 767 O O . THR A 1 100 ? -24.579 3.716 10.990 1.00 89.44 100 THR A O 1
ATOM 770 N N . GLY A 1 101 ? -26.288 5.146 11.292 1.00 88.81 101 GLY A N 1
ATOM 771 C CA . GLY A 1 101 ? -25.592 6.070 12.196 1.00 88.81 101 GLY A CA 1
ATOM 772 C C . GLY A 1 101 ? -24.820 7.195 11.495 1.00 88.81 101 GLY A C 1
ATOM 773 O O . GLY A 1 101 ? -25.006 7.471 10.319 1.00 88.81 101 GLY A O 1
ATOM 774 N N . LYS A 1 102 ? -23.923 7.871 12.224 1.00 87.75 102 LYS A N 1
ATOM 775 C CA . LYS A 1 102 ? -23.212 9.072 11.726 1.00 87.75 102 LYS A CA 1
ATOM 776 C C . LYS A 1 102 ? -22.172 8.788 10.627 1.00 87.75 102 LYS A C 1
ATOM 778 O O . LYS A 1 102 ? -21.751 9.704 9.933 1.00 87.75 102 LYS A O 1
ATOM 783 N N . LYS A 1 103 ? -21.719 7.538 10.492 1.00 87.81 103 LYS A N 1
ATOM 784 C CA . LYS A 1 103 ? -20.620 7.126 9.594 1.00 87.81 103 LYS A CA 1
ATOM 785 C C . LYS A 1 103 ? -21.126 6.280 8.423 1.00 87.81 103 LYS A C 1
ATOM 787 O O . LYS A 1 103 ? -20.447 5.340 8.024 1.00 87.81 103 LYS A O 1
ATOM 792 N N . ILE A 1 104 ? -22.344 6.542 7.949 1.00 92.00 104 ILE A N 1
ATOM 793 C CA . ILE A 1 104 ? -22.920 5.822 6.808 1.00 92.00 104 ILE A CA 1
ATOM 794 C C . ILE A 1 104 ? -22.012 6.003 5.591 1.00 92.00 104 ILE A C 1
ATOM 796 O O . ILE A 1 104 ? -21.594 7.116 5.274 1.00 92.00 104 ILE A O 1
ATOM 800 N N . GLY A 1 105 ? -21.695 4.896 4.925 1.00 92.19 105 GLY A N 1
ATOM 801 C CA . GLY A 1 105 ? -20.798 4.894 3.779 1.00 92.19 105 GLY A CA 1
ATOM 802 C C . GLY A 1 105 ? -20.093 3.561 3.561 1.00 92.19 105 GLY A C 1
ATOM 803 O O . GLY A 1 105 ? -20.146 2.645 4.385 1.00 92.19 105 GLY A O 1
ATOM 804 N N . THR A 1 106 ? -19.415 3.460 2.419 1.00 94.75 106 THR A N 1
ATOM 805 C CA . THR A 1 106 ? -18.518 2.343 2.111 1.00 94.75 106 THR A CA 1
ATOM 806 C C . THR A 1 106 ? -17.076 2.806 2.232 1.00 94.75 106 THR A C 1
ATOM 808 O O . THR A 1 106 ? -16.668 3.754 1.566 1.00 94.75 106 THR A O 1
ATOM 811 N N . TYR A 1 107 ? -16.293 2.096 3.035 1.00 93.88 107 TYR A N 1
ATOM 812 C CA . TYR A 1 107 ? -14.880 2.379 3.250 1.00 93.88 107 TYR A CA 1
ATOM 813 C C . TYR A 1 107 ? -14.046 1.181 2.826 1.00 93.88 107 TYR A C 1
ATOM 815 O O . TYR A 1 107 ? -14.339 0.046 3.196 1.00 93.88 107 TYR A O 1
ATOM 823 N N . VAL A 1 108 ? -12.984 1.436 2.069 1.00 93.12 108 VAL A N 1
ATOM 824 C CA . VAL A 1 108 ? -11.964 0.438 1.743 1.00 93.12 108 VAL A CA 1
ATOM 825 C C . VAL A 1 108 ? -10.644 0.951 2.288 1.00 93.12 108 VAL A C 1
ATOM 827 O O . VAL A 1 108 ? -10.226 2.064 1.968 1.00 93.12 108 VAL A O 1
ATOM 830 N N . GLY A 1 109 ? -10.017 0.168 3.157 1.00 91.69 109 GLY A N 1
ATOM 831 C CA . GLY A 1 109 ? -8.833 0.623 3.870 1.00 91.69 109 GLY A CA 1
ATOM 832 C C . GLY A 1 109 ? -8.221 -0.440 4.763 1.00 91.69 109 GLY A C 1
ATOM 833 O O . GLY A 1 109 ? -8.797 -1.509 4.981 1.00 91.69 109 GLY A O 1
ATOM 834 N N . ARG A 1 110 ? -7.026 -0.142 5.275 1.00 91.94 110 ARG A N 1
ATOM 835 C CA . ARG A 1 110 ? -6.344 -1.031 6.219 1.00 91.94 110 ARG A CA 1
ATOM 836 C C . ARG A 1 110 ? -6.892 -0.855 7.615 1.00 91.94 110 ARG A C 1
ATOM 838 O O . ARG A 1 110 ? -7.121 0.268 8.055 1.00 91.94 110 ARG A O 1
ATOM 845 N N . VAL A 1 111 ? -7.067 -1.967 8.310 1.00 93.31 111 VAL A N 1
ATOM 846 C CA . VAL A 1 111 ? -7.682 -1.989 9.628 1.00 93.31 111 VAL A CA 1
ATOM 847 C C . VAL A 1 111 ? -6.634 -1.990 10.741 1.00 93.31 111 VAL A C 1
ATOM 849 O O . VAL A 1 111 ? -5.645 -2.716 10.688 1.00 93.31 111 VAL A O 1
ATOM 852 N N . ALA A 1 112 ? -6.867 -1.199 11.782 1.00 92.12 112 ALA A N 1
ATOM 853 C CA . ALA A 1 112 ? -6.251 -1.352 13.089 1.00 92.12 112 ALA A CA 1
ATOM 854 C C . ALA A 1 112 ? -7.275 -2.000 14.024 1.00 92.12 112 ALA A C 1
ATOM 856 O O . ALA A 1 112 ? -8.319 -1.419 14.343 1.00 92.12 112 ALA A O 1
ATOM 857 N N . VAL A 1 113 ? -6.974 -3.232 14.426 1.00 91.38 113 VAL A N 1
ATOM 858 C CA . VAL A 1 113 ? -7.876 -4.091 15.192 1.00 91.38 113 VAL A CA 1
ATOM 859 C C . VAL A 1 113 ? -7.744 -3.785 16.680 1.00 91.38 113 VAL A C 1
ATOM 861 O O . VAL A 1 113 ? -6.646 -3.578 17.194 1.00 91.38 113 VAL A O 1
ATOM 864 N N . ARG A 1 114 ? -8.875 -3.781 17.389 1.00 87.62 114 ARG A N 1
ATOM 865 C CA . ARG A 1 114 ? -8.938 -3.652 18.850 1.00 87.62 114 ARG A CA 1
ATOM 866 C C . ARG A 1 114 ? -9.702 -4.831 19.439 1.00 87.62 114 ARG A C 1
ATOM 868 O O . ARG A 1 114 ? -10.646 -5.328 18.825 1.00 87.62 114 ARG A O 1
ATOM 875 N N . ALA A 1 115 ? -9.339 -5.227 20.658 1.00 88.50 115 ALA A N 1
ATOM 876 C CA . ALA A 1 115 ? -10.011 -6.310 21.376 1.00 88.50 115 ALA A CA 1
ATOM 877 C C . ALA A 1 115 ? -11.504 -6.035 21.632 1.00 88.50 115 ALA A C 1
ATOM 879 O O . ALA A 1 115 ? -12.284 -6.975 21.710 1.00 88.50 115 ALA A O 1
ATOM 880 N N . SER A 1 116 ? -11.909 -4.761 21.679 1.00 90.88 116 SER A N 1
ATOM 881 C CA . SER A 1 116 ? -13.310 -4.348 21.829 1.00 90.88 116 SER A CA 1
ATOM 882 C C . SER A 1 116 ? -14.198 -4.658 20.617 1.00 90.88 116 SER A C 1
ATOM 884 O O . SER A 1 116 ? -15.409 -4.494 20.697 1.00 90.88 116 SER A O 1
ATOM 886 N N . GLY A 1 117 ? -13.629 -5.056 19.472 1.00 90.06 117 GLY A N 1
ATOM 887 C CA . GLY A 1 117 ? -14.393 -5.324 18.245 1.00 90.06 117 GLY A CA 1
ATOM 888 C C . GLY A 1 117 ? -14.787 -4.071 17.461 1.00 90.06 117 GLY A C 1
ATOM 889 O O . GLY A 1 117 ? -15.519 -4.171 16.475 1.00 90.06 117 GLY A O 1
ATOM 890 N N . SER A 1 118 ? -14.279 -2.912 17.886 1.00 93.19 118 SER A N 1
ATOM 891 C CA . SER A 1 118 ? -14.398 -1.621 17.214 1.00 93.19 118 SER A CA 1
ATOM 892 C C . SER A 1 118 ? -13.054 -1.244 16.592 1.00 93.19 118 SER A C 1
ATOM 894 O O . SER A 1 118 ? -12.062 -1.053 17.296 1.00 93.19 118 SER A O 1
ATOM 896 N N . PHE A 1 119 ? -13.015 -1.138 15.272 1.00 94.06 119 PHE A N 1
ATOM 897 C CA . PHE A 1 119 ? -11.805 -0.992 14.476 1.00 94.06 119 PHE A CA 1
ATOM 898 C C . PHE A 1 119 ? -11.628 0.422 13.934 1.00 94.06 119 PHE A C 1
ATOM 900 O O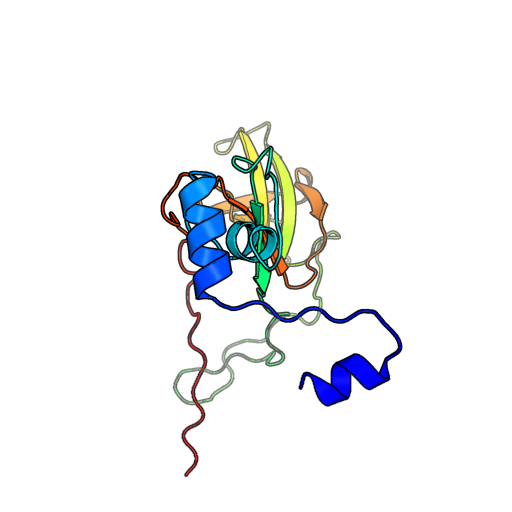 . PHE A 1 119 ? -12.595 1.152 13.730 1.00 94.06 119 PHE A O 1
ATOM 907 N N . ASN A 1 120 ? -10.381 0.790 13.653 1.00 94.12 120 ASN A N 1
ATOM 908 C CA . ASN A 1 120 ? -10.077 2.003 12.901 1.00 94.12 120 ASN A CA 1
ATOM 909 C C . ASN A 1 120 ? -9.629 1.614 11.496 1.00 94.12 120 ASN A C 1
ATOM 911 O O . ASN A 1 120 ? -8.832 0.693 11.352 1.00 94.12 120 ASN A O 1
ATOM 915 N N . LEU A 1 121 ? -10.123 2.301 10.474 1.00 92.88 121 LEU A N 1
ATOM 916 C CA . LEU A 1 121 ? -9.755 2.070 9.084 1.00 92.88 121 LEU A CA 1
ATOM 917 C C . LEU A 1 121 ? -8.982 3.272 8.559 1.00 92.88 121 LEU A C 1
ATOM 919 O O . LEU A 1 121 ? -9.462 4.400 8.628 1.00 92.88 121 LEU A O 1
ATOM 923 N N . GLN A 1 122 ? -7.809 3.021 7.992 1.00 91.00 122 GLN A N 1
ATOM 924 C CA . GLN A 1 122 ? -7.098 3.994 7.176 1.00 91.00 122 GLN A CA 1
ATOM 925 C C . GLN A 1 122 ? -7.591 3.846 5.733 1.00 91.00 122 GLN A C 1
ATOM 927 O O . GLN A 1 122 ? -7.125 2.966 5.004 1.00 91.00 122 GLN A O 1
ATOM 932 N N . ALA A 1 123 ? -8.574 4.660 5.351 1.00 87.25 123 ALA A N 1
ATOM 933 C CA . ALA A 1 123 ? -9.129 4.695 4.002 1.00 87.25 123 ALA A CA 1
ATOM 934 C C . ALA A 1 123 ? -8.464 5.800 3.167 1.00 87.25 123 ALA A C 1
ATOM 936 O O . ALA A 1 123 ? -7.800 6.688 3.703 1.00 87.25 123 ALA A O 1
ATOM 937 N N . GLY A 1 124 ? -8.685 5.781 1.849 1.00 81.19 124 GLY A N 1
ATOM 938 C CA . GLY A 1 124 ? -8.233 6.864 0.963 1.00 81.19 124 GLY A CA 1
ATOM 939 C C . GLY A 1 124 ? -8.805 8.238 1.343 1.00 81.19 124 GLY A C 1
ATOM 940 O O . GLY A 1 124 ? -8.154 9.252 1.126 1.00 81.19 124 GLY A O 1
ATOM 941 N N . SER A 1 125 ? -9.981 8.268 1.979 1.00 81.38 125 SER A N 1
ATOM 942 C CA . SER A 1 125 ? -10.623 9.479 2.508 1.00 81.38 125 SER A CA 1
ATOM 943 C C . SER A 1 125 ? -10.099 9.924 3.882 1.00 81.38 125 SER A C 1
ATOM 945 O O . SER A 1 125 ? -10.599 10.900 4.430 1.00 81.38 125 SER A O 1
ATOM 947 N N . GLY A 1 126 ? -9.141 9.201 4.473 1.00 89.06 126 GLY A N 1
ATOM 948 C CA . GLY A 1 126 ? -8.590 9.475 5.801 1.00 89.06 126 GLY A CA 1
ATOM 949 C C . GLY A 1 126 ? -8.889 8.392 6.841 1.00 89.06 126 GLY A C 1
ATOM 950 O O . GLY A 1 126 ? -9.350 7.289 6.531 1.00 89.06 126 GLY A O 1
ATOM 951 N N . LEU A 1 127 ? -8.584 8.708 8.102 1.00 92.44 127 LEU A N 1
ATOM 952 C CA . LEU A 1 127 ? -8.755 7.796 9.231 1.00 92.44 127 LEU A CA 1
ATOM 953 C C . LEU A 1 127 ? -10.216 7.779 9.700 1.00 92.44 127 LEU A C 1
ATOM 955 O O . LEU A 1 127 ? -10.712 8.757 10.255 1.00 92.44 127 LEU A O 1
ATOM 959 N N . VAL A 1 128 ? -10.883 6.637 9.554 1.00 92.00 128 VAL A N 1
ATOM 960 C CA . VAL A 1 128 ? -12.245 6.412 10.048 1.00 92.00 128 VAL A CA 1
ATOM 961 C C . VAL A 1 128 ? -12.182 5.540 11.291 1.00 92.00 128 VAL A C 1
ATOM 963 O O . VAL A 1 128 ? -11.841 4.360 11.235 1.00 92.00 128 VAL A O 1
ATOM 966 N N . GLN A 1 129 ? -12.488 6.121 12.443 1.00 92.94 129 GLN A N 1
ATOM 967 C CA . GLN A 1 129 ? -12.393 5.423 13.720 1.00 92.94 129 GLN A CA 1
ATOM 968 C C . GLN A 1 129 ? -13.714 4.765 14.107 1.00 92.94 129 GLN A C 1
ATOM 970 O O . GLN A 1 129 ? -14.791 5.272 13.796 1.00 92.94 129 GLN A O 1
ATOM 975 N N . GLY A 1 130 ? -13.642 3.684 14.874 1.00 91.88 130 GLY A N 1
ATOM 976 C CA . GLY A 1 130 ? -14.800 3.119 15.559 1.00 91.88 130 GLY A CA 1
ATOM 977 C C . GLY A 1 130 ? -15.825 2.411 14.668 1.00 91.88 130 GLY A C 1
ATOM 978 O O . GLY A 1 130 ? -17.022 2.623 14.846 1.00 91.88 130 GLY A O 1
ATOM 979 N N . ILE A 1 131 ? -15.370 1.632 13.686 1.00 93.38 131 ILE A N 1
ATOM 980 C CA . ILE A 1 131 ? -16.213 0.786 12.831 1.00 93.38 131 ILE A CA 1
ATOM 981 C C . ILE A 1 131 ? -16.348 -0.603 13.463 1.00 93.38 131 ILE A C 1
ATOM 983 O O . ILE A 1 131 ? -15.354 -1.220 13.834 1.00 93.38 131 ILE A O 1
ATOM 987 N N . SER A 1 132 ? -17.570 -1.123 13.575 1.00 94.31 132 SER A N 1
ATOM 988 C CA . SER A 1 132 ? -17.804 -2.477 14.095 1.00 94.31 132 SER A CA 1
ATOM 989 C C . SER A 1 132 ? -17.208 -3.547 13.175 1.00 94.31 132 SER A C 1
ATOM 991 O O . SER A 1 132 ? -17.403 -3.507 11.964 1.00 94.31 132 SER A O 1
ATOM 993 N N . HIS A 1 133 ? -16.553 -4.562 13.739 1.00 93.19 133 HIS A N 1
ATOM 994 C CA . HIS A 1 133 ? -16.050 -5.708 12.970 1.00 93.19 133 HIS A CA 1
ATOM 995 C C . HIS A 1 133 ? -17.143 -6.435 12.165 1.00 93.19 133 HIS A C 1
ATOM 997 O O . HIS A 1 133 ? -16.841 -7.022 11.132 1.00 93.19 133 HIS A O 1
ATOM 1003 N N . LYS A 1 134 ? -18.409 -6.375 12.608 1.00 94.62 134 LYS A N 1
ATOM 1004 C CA . LYS A 1 134 ? -19.544 -7.059 11.962 1.00 94.62 134 LYS A CA 1
ATOM 1005 C C . LYS A 1 134 ? -19.841 -6.540 10.556 1.00 94.62 134 LYS A C 1
ATOM 1007 O O . LYS A 1 134 ? -20.361 -7.281 9.733 1.00 94.62 134 LYS A O 1
ATOM 1012 N N . VAL A 1 135 ? -19.521 -5.274 10.290 1.00 94.69 135 VAL A N 1
ATOM 1013 C CA . VAL A 1 135 ? -19.742 -4.642 8.979 1.00 94.69 135 VAL A CA 1
ATOM 1014 C C . VAL A 1 135 ? -18.505 -4.698 8.082 1.00 94.69 135 VAL A C 1
ATOM 1016 O O . VAL A 1 135 ? -18.531 -4.184 6.964 1.00 94.69 135 VAL A O 1
ATOM 1019 N N . CYS A 1 136 ? -17.413 -5.300 8.564 1.00 94.94 136 CYS A N 1
ATOM 1020 C CA . CYS A 1 136 ? -16.162 -5.441 7.834 1.00 94.94 136 CYS A CA 1
ATOM 1021 C C . CYS A 1 136 ? -16.118 -6.776 7.091 1.00 94.94 136 CYS A C 1
ATOM 1023 O O . CYS A 1 136 ? -16.345 -7.838 7.663 1.00 94.94 136 CYS A O 1
ATOM 1025 N N . ARG A 1 137 ? -15.717 -6.726 5.823 1.00 96.25 137 ARG A N 1
ATOM 1026 C CA . ARG A 1 137 ? -15.374 -7.890 5.008 1.00 96.25 137 ARG A CA 1
ATOM 1027 C C . ARG A 1 137 ? -13.894 -7.842 4.660 1.00 96.25 137 ARG A C 1
ATOM 1029 O O . ARG A 1 137 ? -13.404 -6.826 4.169 1.00 96.25 137 ARG A O 1
ATOM 1036 N N . LEU A 1 138 ? -13.186 -8.941 4.898 1.00 95.81 138 LEU A N 1
ATOM 1037 C CA . LEU A 1 138 ? -11.781 -9.078 4.529 1.00 95.81 138 LEU A CA 1
ATOM 1038 C C . LEU A 1 138 ? -11.627 -9.091 3.001 1.00 95.81 138 LEU A C 1
ATOM 1040 O O . LEU A 1 138 ? -12.322 -9.842 2.320 1.00 95.81 138 LEU A O 1
ATOM 1044 N N . LEU A 1 139 ? -10.709 -8.273 2.486 1.00 93.75 139 LEU A N 1
ATOM 1045 C CA . LEU A 1 139 ? -10.284 -8.284 1.084 1.00 93.75 139 LEU A CA 1
ATOM 1046 C C . LEU A 1 139 ? -8.901 -8.918 0.927 1.00 93.75 139 LEU A C 1
ATOM 1048 O O . LEU A 1 139 ? -8.690 -9.705 0.012 1.00 93.75 139 LEU A O 1
ATOM 1052 N N . GLN A 1 140 ? -7.966 -8.592 1.823 1.00 91.75 140 GLN A N 1
ATOM 1053 C CA . GLN A 1 140 ? -6.598 -9.106 1.783 1.00 91.75 140 GLN A CA 1
ATOM 1054 C C . GLN A 1 140 ? -6.013 -9.183 3.194 1.00 91.75 140 GLN A C 1
ATOM 1056 O O . GLN A 1 140 ? -6.225 -8.288 4.014 1.00 91.75 140 GLN A O 1
ATOM 1061 N N . ARG A 1 141 ? -5.252 -10.244 3.473 1.00 93.00 141 ARG A N 1
ATOM 1062 C CA . ARG A 1 141 ? -4.507 -10.391 4.729 1.00 93.00 141 ARG A CA 1
ATOM 1063 C C . ARG A 1 141 ? -3.282 -9.481 4.774 1.00 93.00 141 ARG A C 1
ATOM 1065 O O . ARG A 1 141 ? -2.700 -9.157 3.744 1.00 93.00 141 ARG A O 1
ATOM 1072 N N . ALA A 1 142 ? -2.867 -9.113 5.981 1.00 89.62 142 ALA A N 1
ATOM 1073 C CA . ALA A 1 142 ? -1.608 -8.422 6.219 1.00 89.62 142 ALA A CA 1
ATOM 1074 C C . ALA A 1 142 ? -0.405 -9.314 5.842 1.00 89.62 142 ALA A C 1
ATOM 1076 O O . ALA A 1 142 ? 0.027 -10.161 6.621 1.00 89.62 142 ALA A O 1
ATOM 1077 N N . ASP A 1 143 ? 0.155 -9.100 4.654 1.00 89.06 143 ASP A N 1
ATOM 1078 C CA . ASP A 1 143 ? 1.348 -9.783 4.122 1.00 89.06 143 ASP A CA 1
ATOM 1079 C C . ASP A 1 143 ? 2.659 -9.008 4.368 1.00 89.06 143 ASP A C 1
ATOM 1081 O O . ASP A 1 143 ? 3.755 -9.497 4.088 1.00 89.06 143 ASP A O 1
ATOM 1085 N N . GLY A 1 144 ? 2.557 -7.811 4.950 1.00 88.38 144 GLY A N 1
ATOM 1086 C CA . GLY A 1 144 ? 3.683 -6.911 5.201 1.00 88.38 144 GLY A CA 1
ATOM 1087 C C . GLY A 1 144 ? 3.963 -5.930 4.064 1.00 88.38 144 GLY A C 1
ATOM 1088 O O . GLY A 1 144 ? 4.953 -5.199 4.144 1.00 88.38 144 GLY A O 1
ATOM 1089 N N . TYR A 1 145 ? 3.097 -5.876 3.048 1.00 89.31 145 TYR A N 1
ATOM 1090 C CA . TYR A 1 145 ? 3.188 -4.931 1.944 1.00 89.31 145 TYR A CA 1
ATOM 1091 C C . TYR A 1 145 ? 1.907 -4.109 1.798 1.00 89.31 145 TYR A C 1
ATOM 1093 O O . TYR A 1 145 ? 0.797 -4.588 2.016 1.00 89.31 145 TYR A O 1
ATOM 1101 N N . GLY A 1 146 ? 2.073 -2.842 1.432 1.00 86.19 146 GLY A N 1
ATOM 1102 C CA . GLY A 1 146 ? 1.064 -1.890 0.991 1.00 86.19 146 GLY A CA 1
ATOM 1103 C C . GLY A 1 146 ? 0.954 -1.909 -0.527 1.00 86.19 146 GLY A C 1
ATOM 1104 O O . GLY A 1 146 ? 1.980 -1.908 -1.196 1.00 86.19 146 GLY A O 1
ATOM 1105 N N . TYR A 1 147 ? -0.271 -1.886 -1.050 1.00 86.69 147 TYR A N 1
ATOM 1106 C CA . TYR A 1 147 ? -0.555 -1.912 -2.484 1.00 86.69 147 TYR A CA 1
ATOM 1107 C C . TYR A 1 147 ? -1.379 -0.683 -2.850 1.00 86.69 147 TYR A C 1
ATOM 1109 O O . TYR A 1 147 ? -2.372 -0.386 -2.179 1.00 86.69 147 TYR A O 1
ATOM 1117 N N . SER A 1 148 ? -0.982 0.025 -3.901 1.00 85.38 148 SER A N 1
ATOM 1118 C CA . SER A 1 148 ? -1.742 1.141 -4.466 1.00 85.38 148 SER A CA 1
ATOM 1119 C C . SER A 1 148 ? -1.532 1.228 -5.975 1.00 85.38 148 SER A C 1
ATOM 1121 O O . SER A 1 148 ? -0.480 0.862 -6.490 1.00 85.38 148 SER A O 1
ATOM 1123 N N . LEU A 1 149 ? -2.540 1.708 -6.704 1.00 86.12 149 LEU A N 1
ATOM 1124 C CA . LEU A 1 149 ? -2.405 1.996 -8.130 1.00 86.12 149 LEU A CA 1
ATOM 1125 C C . LEU A 1 149 ? -1.976 3.455 -8.306 1.00 86.12 149 LEU A C 1
ATOM 1127 O O . LEU A 1 149 ? -2.695 4.368 -7.901 1.00 86.12 149 LEU A O 1
ATOM 1131 N N . ALA A 1 150 ? -0.813 3.671 -8.914 1.00 76.88 150 ALA A N 1
ATOM 1132 C CA . ALA A 1 150 ? -0.323 4.985 -9.308 1.00 76.88 150 ALA A CA 1
ATOM 1133 C C . ALA A 1 150 ? -0.574 5.189 -10.808 1.00 76.88 150 ALA A C 1
ATOM 1135 O O . ALA A 1 150 ? -0.207 4.350 -11.627 1.00 76.88 150 ALA A O 1
ATOM 1136 N N . THR A 1 151 ? -1.203 6.303 -11.189 1.00 67.38 151 THR A N 1
ATOM 1137 C CA . THR A 1 151 ? -1.308 6.685 -12.607 1.00 67.38 151 THR A CA 1
ATOM 1138 C C . THR A 1 151 ? -0.061 7.471 -12.997 1.00 67.38 151 THR A C 1
ATOM 1140 O O . THR A 1 151 ? 0.299 8.426 -12.310 1.00 67.38 151 THR A O 1
ATOM 1143 N N . SER A 1 152 ? 0.568 7.100 -14.112 1.00 55.69 152 SER A N 1
ATOM 1144 C CA . SER A 1 152 ? 1.842 7.626 -14.630 1.00 55.69 152 SER A CA 1
ATOM 1145 C C . SER A 1 152 ? 1.903 9.147 -14.860 1.00 55.69 152 SER A C 1
ATOM 1147 O O . SER A 1 152 ? 2.991 9.673 -15.067 1.00 55.69 152 SER A O 1
ATOM 1149 N N . ASN A 1 153 ? 0.771 9.861 -14.788 1.00 48.62 153 ASN A N 1
ATOM 1150 C CA . ASN A 1 153 ? 0.673 11.306 -15.035 1.00 48.62 153 ASN A CA 1
ATOM 1151 C C . ASN A 1 153 ? 0.536 12.196 -13.788 1.00 48.62 153 ASN A C 1
ATOM 1153 O O . ASN A 1 153 ? 0.493 13.417 -13.926 1.00 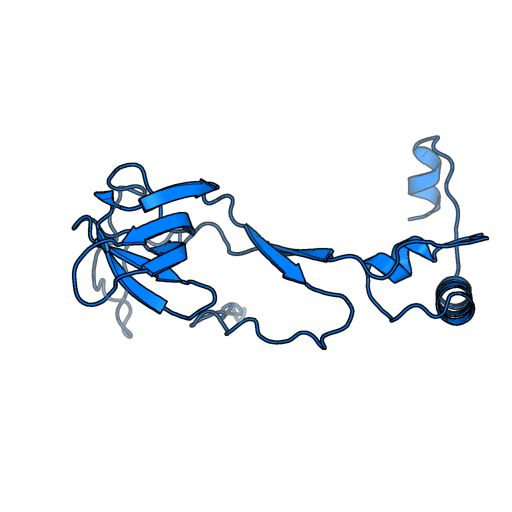48.62 153 ASN A O 1
ATOM 1157 N N . ARG A 1 154 ? 0.491 11.647 -12.569 1.00 42.75 154 ARG A N 1
ATOM 1158 C CA . ARG A 1 154 ? 0.614 12.474 -11.357 1.00 42.75 154 ARG A CA 1
ATOM 1159 C C . ARG A 1 154 ? 2.030 12.356 -10.823 1.00 42.75 154 ARG A C 1
ATOM 1161 O O . ARG A 1 154 ? 2.461 11.257 -10.484 1.00 42.75 154 ARG A O 1
ATOM 1168 N N . LYS A 1 155 ? 2.722 13.501 -10.700 1.00 36.94 155 LYS A N 1
ATOM 1169 C CA . LYS A 1 155 ? 3.817 13.649 -9.731 1.00 36.94 155 LYS A CA 1
ATOM 1170 C C . LYS A 1 155 ? 3.356 12.967 -8.455 1.00 36.94 155 LYS A C 1
ATOM 1172 O O . LYS A 1 155 ? 2.284 13.309 -7.969 1.00 36.94 155 LYS A O 1
ATOM 1177 N N . GLU A 1 156 ? 4.137 11.990 -8.022 1.00 40.91 156 GLU A N 1
ATOM 1178 C CA . GLU A 1 156 ? 4.010 11.184 -6.814 1.00 40.91 156 GLU A CA 1
ATOM 1179 C C . GLU A 1 156 ? 3.273 11.940 -5.693 1.00 40.91 156 GLU A C 1
ATOM 1181 O O . GLU A 1 156 ? 3.867 12.649 -4.887 1.00 40.91 156 GLU A O 1
ATOM 1186 N N . SER A 1 157 ? 1.938 11.880 -5.700 1.00 34.81 157 SER A N 1
ATOM 1187 C CA . SER A 1 157 ? 1.115 12.665 -4.789 1.00 34.81 157 SER A CA 1
ATOM 1188 C C . SER A 1 157 ? 0.629 11.754 -3.679 1.00 34.81 157 SER A C 1
ATOM 1190 O O . SER A 1 157 ? -0.275 10.943 -3.878 1.00 34.81 157 SER A O 1
ATOM 1192 N N . ALA A 1 158 ? 1.235 11.979 -2.516 1.00 37.31 158 ALA A N 1
ATOM 1193 C CA . ALA A 1 158 ? 0.731 11.681 -1.186 1.00 37.31 158 ALA A CA 1
ATOM 1194 C C . ALA A 1 158 ? 0.635 10.196 -0.807 1.00 37.31 158 ALA A C 1
ATOM 1196 O O . ALA A 1 158 ? -0.444 9.622 -0.674 1.00 37.31 158 ALA A O 1
ATOM 1197 N N . PHE A 1 159 ? 1.775 9.626 -0.413 1.00 35.25 159 PHE A N 1
ATOM 1198 C CA . PHE A 1 159 ? 1.740 8.884 0.842 1.00 35.25 159 PHE A CA 1
ATOM 1199 C C . PHE A 1 159 ? 1.693 9.918 1.964 1.00 35.25 159 PHE A C 1
ATOM 1201 O O . PHE A 1 159 ? 2.683 10.602 2.215 1.00 35.25 159 PHE A O 1
ATOM 1208 N N . LEU A 1 160 ? 0.546 10.042 2.636 1.00 37.12 160 LEU A N 1
ATOM 1209 C CA . LEU A 1 160 ? 0.548 10.645 3.963 1.00 37.12 160 LEU A CA 1
ATOM 1210 C C . LEU A 1 160 ? 1.534 9.823 4.811 1.00 37.12 160 LEU A C 1
ATOM 1212 O O . LEU A 1 160 ? 1.411 8.590 4.833 1.00 37.12 160 LEU A O 1
ATOM 1216 N N . PRO A 1 161 ? 2.549 10.456 5.423 1.00 32.47 161 PRO A N 1
ATOM 1217 C CA . PRO A 1 161 ? 3.531 9.744 6.218 1.00 32.47 161 PRO A CA 1
ATOM 1218 C C . PRO A 1 161 ? 2.793 8.966 7.304 1.00 32.47 161 PRO A C 1
ATOM 1220 O O . PRO A 1 161 ? 1.977 9.512 8.047 1.00 32.47 161 PRO A O 1
ATOM 1223 N N . GLY A 1 162 ? 3.069 7.664 7.369 1.00 34.41 162 GLY A N 1
ATOM 1224 C CA . GLY A 1 162 ? 2.813 6.919 8.586 1.00 34.41 162 GLY A CA 1
ATOM 1225 C C . GLY A 1 162 ? 3.601 7.610 9.688 1.00 34.41 162 GLY A C 1
ATOM 1226 O O . GLY A 1 162 ? 4.820 7.739 9.580 1.00 34.41 162 GLY A O 1
ATOM 1227 N N . ILE A 1 163 ? 2.869 8.109 10.677 1.00 41.19 163 ILE A N 1
ATOM 1228 C CA . ILE A 1 163 ? 3.381 8.616 11.945 1.00 41.19 163 ILE A CA 1
ATOM 1229 C C . ILE A 1 163 ? 4.424 7.596 12.448 1.00 41.19 163 ILE A C 1
ATOM 1231 O O . ILE A 1 163 ? 4.123 6.405 12.541 1.00 41.19 163 ILE A O 1
ATOM 1235 N N . ASP A 1 164 ? 5.650 8.080 12.662 1.00 33.66 164 ASP A N 1
ATOM 1236 C CA . ASP A 1 164 ? 6.835 7.381 13.187 1.00 33.66 164 ASP A CA 1
ATOM 1237 C C . ASP A 1 164 ? 7.538 6.344 12.284 1.00 33.66 164 ASP A C 1
ATOM 1239 O O . ASP A 1 164 ? 7.804 5.212 12.683 1.00 33.66 164 ASP A O 1
ATOM 1243 N N . ALA A 1 165 ? 7.967 6.751 11.084 1.00 32.09 165 ALA A N 1
ATOM 1244 C CA . ALA A 1 165 ? 8.993 6.031 10.309 1.00 32.09 165 ALA A CA 1
ATOM 1245 C C . ALA A 1 165 ? 10.437 6.418 10.714 1.00 32.09 165 ALA A C 1
ATOM 1247 O O . ALA A 1 165 ? 11.313 6.571 9.862 1.00 32.09 165 ALA A O 1
ATOM 1248 N N . GLY A 1 166 ? 10.694 6.594 12.013 1.00 29.08 166 GLY A N 1
ATOM 1249 C CA . GLY A 1 166 ? 12.047 6.755 12.540 1.00 29.08 166 GLY A CA 1
ATOM 1250 C C . GLY A 1 166 ? 12.746 5.400 12.615 1.00 29.08 166 GLY A C 1
ATOM 1251 O O . GLY A 1 166 ? 12.520 4.638 13.551 1.00 29.08 166 GLY A O 1
ATOM 1252 N N . VAL A 1 167 ? 13.601 5.084 11.641 1.00 30.44 167 VAL A N 1
ATOM 1253 C CA . VAL A 1 167 ? 14.625 4.049 11.830 1.00 30.44 167 VAL A CA 1
ATOM 1254 C C . VAL A 1 167 ? 15.646 4.633 12.800 1.00 30.44 167 VAL A C 1
ATOM 1256 O O . VAL A 1 167 ? 16.379 5.557 12.450 1.00 30.44 167 VAL A O 1
ATOM 1259 N N . SER A 1 168 ? 15.686 4.130 14.030 1.00 34.91 168 SER A N 1
ATOM 1260 C CA . SER A 1 168 ? 16.769 4.424 14.962 1.00 34.91 168 SER A CA 1
ATOM 1261 C C . SER A 1 168 ? 18.078 3.910 14.359 1.00 34.91 168 SER A C 1
ATOM 1263 O O . SER A 1 168 ? 18.324 2.707 14.291 1.00 34.91 168 SER A O 1
ATOM 1265 N N . ILE A 1 169 ? 18.921 4.832 13.894 1.00 30.91 169 ILE A N 1
ATOM 1266 C CA . ILE A 1 169 ? 20.327 4.552 13.606 1.00 30.91 169 ILE A CA 1
ATOM 1267 C C . ILE A 1 169 ? 20.976 4.217 14.947 1.00 30.91 169 ILE A C 1
ATOM 1269 O O . ILE A 1 169 ? 21.109 5.082 15.813 1.00 30.91 169 ILE A O 1
ATOM 1273 N N . ALA A 1 170 ? 21.362 2.955 15.132 1.00 34.81 170 ALA A N 1
ATOM 1274 C CA . ALA A 1 170 ? 22.244 2.577 16.223 1.00 34.81 170 ALA A CA 1
ATOM 1275 C C . ALA A 1 170 ? 23.575 3.316 16.023 1.00 34.81 170 ALA A C 1
ATOM 1277 O O . ALA A 1 170 ? 24.341 2.999 15.110 1.00 34.81 170 ALA A O 1
ATOM 1278 N N . ARG A 1 171 ? 23.836 4.335 16.848 1.00 35.78 171 ARG A N 1
ATOM 1279 C CA . ARG A 1 171 ? 25.181 4.893 16.994 1.00 35.78 171 ARG A CA 1
ATOM 1280 C C . ARG A 1 171 ? 26.021 3.815 17.673 1.00 35.78 171 ARG A C 1
ATOM 1282 O O . ARG A 1 171 ? 25.737 3.458 18.813 1.00 35.78 171 ARG A O 1
ATOM 1289 N N . ARG A 1 172 ? 26.994 3.257 16.950 1.00 35.59 172 ARG A N 1
ATOM 1290 C CA . ARG A 1 172 ? 28.043 2.436 17.562 1.00 35.59 172 ARG A CA 1
ATOM 1291 C C . ARG A 1 172 ? 28.868 3.362 18.455 1.00 35.59 172 ARG A C 1
ATOM 1293 O O . ARG A 1 172 ? 29.374 4.366 17.954 1.00 35.59 172 ARG A O 1
ATOM 1300 N N . GLY A 1 173 ? 28.896 3.059 19.749 1.00 39.88 173 GLY A N 1
ATOM 1301 C CA . GLY A 1 173 ? 30.023 3.414 20.608 1.00 39.88 173 GLY A CA 1
ATOM 1302 C C . GLY A 1 173 ? 31.185 2.474 20.340 1.00 39.88 173 GLY A C 1
ATOM 1303 O O . GLY A 1 173 ? 30.920 1.369 19.805 1.00 39.88 173 GLY A O 1
#